Protein AF-B2ZHX6-F1 (afdb_monomer_lite)

Secondary structure (DSSP, 8-state):
------------EEEE---SSHHHHHHHHHHHHHHHHTT-EEEEPPPHHHH--

Foldseek 3Di:
DDDPPPPPDDAAEEEQEFDLDPVGLVVSVVVQVVSVVVRHHYHYDDDPSNVVD

Organism: Linum usitatissimum (NCBI:txid4006)

InterPro domains:
  IPR058980 Glycosyltransferase, N-terminal domain [PF26168] (15-48)

Structure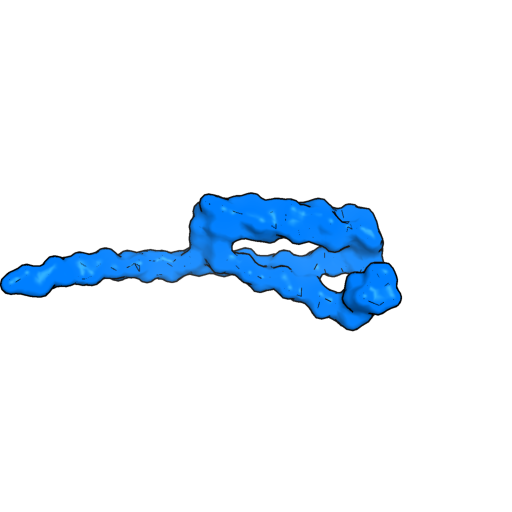 (mmCIF, N/CA/C/O backbone):
data_AF-B2ZHX6-F1
#
_entry.id   AF-B2ZHX6-F1
#
loop_
_atom_site.group_PDB
_atom_site.id
_atom_site.type_symbol
_atom_site.label_atom_id
_atom_site.label_alt_id
_atom_site.label_comp_id
_atom_site.label_asym_id
_atom_site.label_entity_id
_atom_site.label_seq_id
_atom_site.pdbx_PDB_ins_code
_atom_site.Cartn_x
_atom_site.Cartn_y
_atom_site.Cartn_z
_atom_site.occupancy
_atom_site.B_iso_or_equiv
_atom_site.auth_seq_id
_atom_site.auth_comp_id
_atom_site.auth_asym_id
_atom_site.auth_atom_id
_atom_site.pdbx_PDB_model_num
ATOM 1 N N . MET A 1 1 ? -21.439 -7.543 38.925 1.00 50.12 1 MET A N 1
ATOM 2 C CA . MET A 1 1 ? -22.035 -6.935 37.714 1.00 50.12 1 MET A CA 1
ATOM 3 C C . MET A 1 1 ? -20.932 -6.844 36.674 1.00 50.12 1 MET A C 1
ATOM 5 O O . MET A 1 1 ? -20.028 -6.038 36.837 1.00 50.12 1 MET A O 1
ATOM 9 N N . GLY A 1 2 ? -20.917 -7.775 35.716 1.00 46.56 2 GLY A N 1
ATOM 10 C CA . GLY A 1 2 ? -19.885 -7.841 34.681 1.00 46.56 2 GLY A CA 1
ATOM 11 C C . GLY A 1 2 ? -20.006 -6.647 33.741 1.00 46.56 2 GLY A C 1
ATOM 12 O O . GLY A 1 2 ? -21.086 -6.386 33.218 1.00 46.56 2 GLY A O 1
ATOM 13 N N . SER A 1 3 ? -18.910 -5.908 33.590 1.00 60.25 3 SER A N 1
ATOM 14 C CA . SER A 1 3 ? -18.764 -4.824 32.621 1.00 60.25 3 SER A CA 1
ATOM 15 C C . SER A 1 3 ? -19.177 -5.312 31.230 1.00 60.25 3 SER A C 1
ATOM 17 O O . SER A 1 3 ? -18.685 -6.342 30.764 1.00 60.25 3 SER A O 1
ATOM 19 N N . MET A 1 4 ? -20.115 -4.603 30.598 1.00 54.59 4 MET A N 1
ATOM 20 C CA . MET A 1 4 ? -20.548 -4.867 29.230 1.00 54.59 4 MET A CA 1
ATOM 21 C C . MET A 1 4 ? -19.335 -4.754 28.307 1.00 54.59 4 MET A C 1
ATOM 23 O O . MET A 1 4 ? -18.759 -3.677 28.159 1.00 54.59 4 MET A O 1
ATOM 27 N N . GLY A 1 5 ? -18.938 -5.874 27.700 1.00 53.94 5 GLY A N 1
ATOM 28 C CA . GLY A 1 5 ? -17.935 -5.872 26.645 1.00 53.94 5 GLY A CA 1
ATOM 29 C C . GLY A 1 5 ? -18.378 -4.900 25.560 1.00 53.94 5 GLY A C 1
ATOM 30 O O . GLY A 1 5 ? -19.487 -5.013 25.0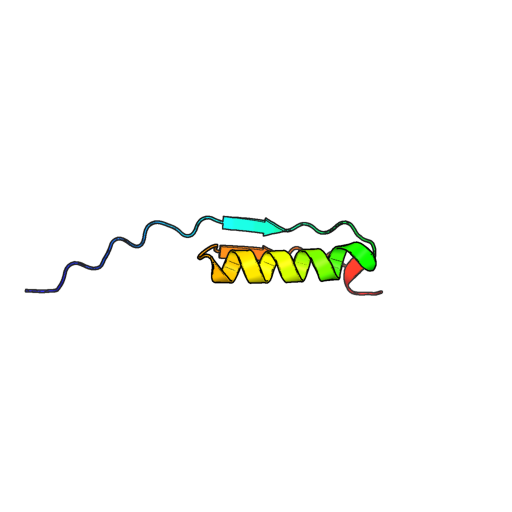37 1.00 53.94 5 GLY A O 1
ATOM 31 N N . HIS A 1 6 ? -17.534 -3.915 25.256 1.00 56.03 6 HIS A N 1
ATOM 32 C CA . HIS A 1 6 ? -17.710 -3.085 24.077 1.00 56.03 6 HIS A CA 1
ATOM 33 C C . HIS A 1 6 ? -17.946 -4.023 22.889 1.00 56.03 6 HIS A C 1
ATOM 35 O O . HIS A 1 6 ? -17.096 -4.856 22.584 1.00 56.03 6 HIS A O 1
ATOM 41 N N . SER A 1 7 ? -19.104 -3.911 22.236 1.00 59.94 7 SER A N 1
ATOM 42 C CA . SER A 1 7 ? -19.320 -4.503 20.920 1.00 59.94 7 SER A CA 1
ATOM 43 C C . SER A 1 7 ? -18.292 -3.864 19.991 1.00 59.94 7 SER A C 1
ATOM 45 O O . SER A 1 7 ? -18.532 -2.770 19.474 1.00 59.94 7 SER A O 1
ATOM 47 N N . GLU A 1 8 ? -17.123 -4.488 19.834 1.00 67.69 8 GLU A N 1
ATOM 48 C CA . GLU A 1 8 ? -16.114 -4.050 18.879 1.00 67.69 8 GLU A CA 1
ATOM 49 C C . GLU A 1 8 ? -16.769 -4.076 17.501 1.00 67.69 8 GLU A C 1
ATOM 51 O O . GLU A 1 8 ? -17.037 -5.133 16.930 1.00 67.69 8 GLU A O 1
ATOM 56 N N . LYS A 1 9 ? -17.111 -2.891 16.988 1.00 74.81 9 LYS A N 1
ATOM 57 C CA . LYS A 1 9 ? -17.591 -2.765 15.616 1.00 74.81 9 LYS A CA 1
ATOM 58 C C . LYS A 1 9 ? -16.511 -3.364 14.713 1.00 74.81 9 LYS A C 1
ATOM 60 O O . LYS A 1 9 ? -15.331 -3.069 14.932 1.00 74.81 9 LYS A O 1
ATOM 65 N N . PRO A 1 10 ? -16.878 -4.197 13.728 1.00 84.31 10 PRO A N 1
ATOM 66 C CA . PRO A 1 10 ? -15.893 -4.865 12.903 1.00 84.31 10 PRO A CA 1
ATOM 67 C C . PRO A 1 10 ? -14.946 -3.854 12.248 1.00 84.31 10 PRO A C 1
ATOM 69 O O . PRO A 1 10 ? -15.370 -2.858 11.659 1.00 84.31 10 PRO A O 1
ATOM 72 N N . LYS A 1 11 ? -13.655 -4.178 12.366 1.00 89.50 11 LYS A N 1
ATOM 73 C CA . LYS A 1 11 ? -12.538 -3.715 11.537 1.00 89.50 11 LYS A CA 1
ATOM 74 C C . LYS A 1 11 ? -12.960 -3.321 10.118 1.00 89.50 11 LYS A C 1
ATOM 76 O O . LYS A 1 11 ? -13.263 -4.268 9.393 1.00 89.50 11 LYS A O 1
ATOM 81 N N . PRO A 1 12 ? -12.947 -2.060 9.642 1.00 93.81 12 PRO A N 1
ATOM 82 C CA . PRO A 1 12 ? -12.994 -1.830 8.201 1.00 93.81 12 PRO A CA 1
ATOM 83 C C . PRO A 1 12 ? -11.839 -2.603 7.551 1.00 93.81 12 PRO A C 1
ATOM 85 O O . PRO A 1 12 ? -10.694 -2.492 8.000 1.00 93.81 12 PRO A O 1
ATOM 88 N N . HIS A 1 13 ? -12.133 -3.439 6.555 1.00 95.50 13 HIS A N 1
ATOM 89 C CA . HIS A 1 13 ? -11.141 -4.324 5.939 1.00 95.50 13 HIS A CA 1
ATOM 90 C C . HIS A 1 13 ? -10.720 -3.784 4.576 1.00 95.50 13 HIS A C 1
ATOM 92 O O . HIS A 1 13 ? -11.555 -3.573 3.701 1.00 95.50 13 HIS A O 1
ATOM 98 N N . ALA A 1 14 ? -9.420 -3.558 4.401 1.00 95.75 14 ALA A N 1
ATOM 99 C CA . ALA A 1 14 ? -8.825 -3.191 3.124 1.00 95.75 14 ALA A CA 1
ATOM 100 C C . ALA A 1 14 ? -8.005 -4.355 2.552 1.00 95.75 14 ALA A C 1
ATOM 102 O O . ALA A 1 14 ? -7.191 -4.959 3.254 1.00 95.75 14 ALA A O 1
ATOM 103 N N . VAL A 1 15 ? -8.176 -4.628 1.258 1.00 95.38 15 VAL A N 1
ATOM 104 C CA . VAL A 1 15 ? -7.341 -5.570 0.503 1.00 95.38 15 VAL A CA 1
ATOM 105 C C . VAL A 1 15 ? -6.457 -4.774 -0.454 1.00 95.38 15 VAL A C 1
ATOM 107 O O . VAL A 1 15 ? -6.955 -4.059 -1.321 1.00 95.38 15 VAL A O 1
ATOM 110 N N . CYS A 1 16 ? -5.141 -4.871 -0.284 1.00 93.81 16 CYS A N 1
ATOM 111 C CA . CYS A 1 16 ? -4.155 -4.185 -1.112 1.00 93.81 16 CYS A CA 1
ATOM 112 C C . CYS A 1 16 ? -3.568 -5.160 -2.136 1.00 93.81 16 CYS A C 1
ATOM 114 O O . CYS A 1 16 ? -2.891 -6.116 -1.757 1.00 93.81 16 CYS A O 1
ATOM 116 N N . ILE A 1 17 ? -3.799 -4.893 -3.423 1.00 91.19 17 ILE A N 1
ATOM 117 C CA . ILE A 1 17 ? -3.294 -5.696 -4.544 1.00 91.19 17 ILE A CA 1
ATOM 118 C C . ILE A 1 17 ? -2.327 -4.817 -5.356 1.00 91.19 17 ILE A C 1
ATOM 120 O O . ILE A 1 17 ? -2.774 -4.046 -6.207 1.00 91.19 17 ILE A O 1
ATOM 124 N N . PRO A 1 18 ? -1.014 -4.845 -5.064 1.00 87.75 18 PRO A N 1
ATOM 125 C CA . PRO A 1 18 ? -0.034 -4.047 -5.793 1.00 87.75 18 PRO A CA 1
ATOM 126 C C . PRO A 1 18 ? 0.110 -4.531 -7.240 1.00 87.75 18 PRO A C 1
ATOM 128 O O . PRO A 1 18 ? 0.149 -5.733 -7.508 1.00 87.75 18 PRO A O 1
ATOM 131 N N . TYR A 1 19 ? 0.282 -3.588 -8.169 1.00 82.94 19 TYR A N 1
ATOM 132 C CA . TYR A 1 19 ? 0.705 -3.917 -9.529 1.00 82.94 19 TYR A CA 1
ATOM 133 C C . TYR A 1 19 ? 2.099 -4.569 -9.505 1.00 82.94 19 TYR A C 1
ATOM 135 O O . TYR A 1 19 ? 2.956 -4.113 -8.735 1.00 82.94 19 TYR A O 1
ATOM 143 N N . PRO A 1 20 ? 2.358 -5.606 -10.325 1.00 72.75 20 PRO A N 1
ATOM 144 C CA . PRO A 1 20 ? 3.598 -6.361 -10.279 1.00 72.75 20 PRO A CA 1
ATOM 145 C C . PRO A 1 20 ? 4.797 -5.645 -10.915 1.00 72.75 20 PRO A C 1
ATOM 147 O O . PRO A 1 20 ? 5.348 -6.049 -11.936 1.00 72.75 20 PRO A O 1
ATOM 150 N N . ALA A 1 21 ? 5.212 -4.539 -10.308 1.00 76.44 21 ALA A N 1
ATOM 151 C CA . ALA A 1 21 ? 6.425 -3.814 -10.649 1.00 76.44 21 ALA A CA 1
ATOM 152 C C . ALA A 1 21 ? 7.078 -3.280 -9.369 1.00 76.44 21 ALA A C 1
ATOM 154 O O . ALA A 1 21 ? 6.385 -2.799 -8.470 1.00 76.44 21 ALA A O 1
ATOM 155 N N . GLN A 1 22 ? 8.415 -3.309 -9.304 1.00 67.44 22 GLN A N 1
ATOM 156 C CA . GLN A 1 22 ? 9.210 -2.961 -8.114 1.00 67.44 22 GLN A CA 1
ATOM 157 C C . GLN A 1 22 ? 8.807 -1.608 -7.489 1.00 67.44 22 GLN A C 1
ATOM 159 O O . GLN A 1 22 ? 8.733 -1.468 -6.267 1.00 67.44 22 GLN A O 1
ATOM 164 N N . GLY A 1 23 ? 8.470 -0.623 -8.329 1.00 82.44 23 GLY A N 1
ATOM 165 C CA . GLY A 1 23 ? 8.050 0.711 -7.898 1.00 82.44 23 GLY A CA 1
ATOM 166 C C . GLY A 1 23 ? 6.675 0.787 -7.223 1.00 82.44 23 GLY A C 1
ATOM 167 O O . GLY A 1 23 ? 6.405 1.783 -6.564 1.00 82.44 23 GLY A O 1
ATOM 168 N N . HIS A 1 24 ? 5.818 -0.233 -7.335 1.00 81.38 24 HIS A N 1
ATOM 169 C CA . HIS A 1 24 ? 4.441 -0.208 -6.815 1.00 81.38 24 HIS A CA 1
ATOM 170 C C . HIS A 1 24 ? 4.277 -0.983 -5.501 1.00 81.38 24 HIS A C 1
ATOM 172 O O . HIS A 1 24 ? 3.422 -0.633 -4.688 1.00 81.38 24 HIS A O 1
ATOM 178 N N . ILE A 1 25 ? 5.131 -1.977 -5.233 1.00 85.62 25 ILE A N 1
ATOM 179 C CA . ILE A 1 25 ? 5.061 -2.798 -4.012 1.00 85.62 25 ILE A CA 1
ATOM 180 C C . ILE A 1 25 ? 5.391 -1.959 -2.770 1.00 85.62 25 ILE A C 1
ATOM 182 O O . ILE A 1 25 ? 4.632 -1.952 -1.801 1.00 85.62 25 ILE A O 1
ATOM 186 N N . THR A 1 26 ? 6.500 -1.212 -2.799 1.00 88.56 26 THR A N 1
ATOM 187 C CA . THR A 1 26 ? 6.965 -0.439 -1.632 1.00 88.56 26 THR A CA 1
ATOM 188 C C . THR A 1 26 ? 5.993 0.683 -1.239 1.00 88.56 26 THR A C 1
ATOM 190 O O . THR A 1 26 ? 5.664 0.786 -0.052 1.00 88.56 26 THR A O 1
ATOM 193 N N . PRO A 1 27 ? 5.481 1.515 -2.171 1.00 91.88 27 PRO A N 1
ATOM 194 C CA . PRO A 1 27 ? 4.441 2.487 -1.843 1.00 91.88 27 PRO A CA 1
ATOM 195 C C . PRO A 1 27 ? 3.158 1.825 -1.338 1.00 91.88 27 PRO A C 1
ATOM 197 O O . PRO A 1 27 ? 2.582 2.300 -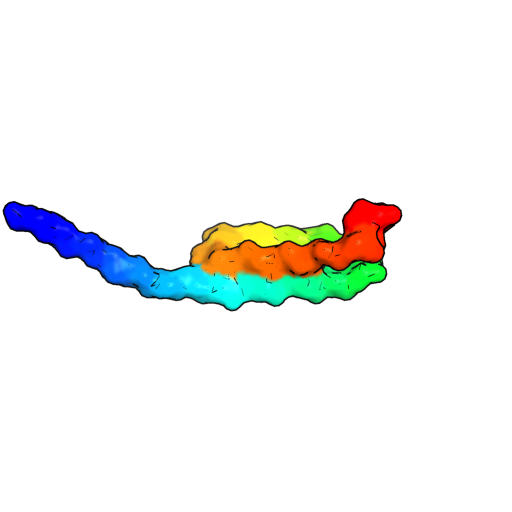0.358 1.00 91.88 27 PRO A O 1
ATOM 200 N N . MET A 1 28 ? 2.746 0.700 -1.936 1.00 93.56 28 MET A N 1
ATOM 201 C CA . MET A 1 28 ? 1.541 -0.006 -1.504 1.00 93.56 28 MET A CA 1
ATOM 202 C C . MET A 1 28 ? 1.684 -0.561 -0.083 1.00 93.56 28 MET A C 1
ATOM 204 O O . MET A 1 28 ? 0.762 -0.454 0.723 1.00 93.56 28 MET A O 1
ATOM 208 N N . LEU A 1 29 ? 2.862 -1.080 0.271 1.00 91.88 29 LEU A N 1
ATOM 209 C CA . LEU A 1 29 ? 3.152 -1.563 1.619 1.00 91.88 29 LEU A CA 1
ATOM 210 C C . LEU A 1 29 ? 3.147 -0.422 2.648 1.00 91.88 29 LEU A C 1
ATOM 212 O O . LEU A 1 29 ? 2.639 -0.587 3.758 1.00 91.88 29 LEU A O 1
ATOM 216 N N . LYS A 1 30 ? 3.683 0.753 2.291 1.00 94.06 30 LYS A N 1
ATOM 217 C CA . LYS A 1 30 ? 3.619 1.950 3.148 1.00 94.06 30 LYS A CA 1
ATOM 218 C C . LYS A 1 30 ? 2.170 2.389 3.380 1.00 94.06 30 LYS A C 1
ATOM 220 O O . LYS A 1 30 ? 1.803 2.654 4.523 1.00 94.06 30 LYS A O 1
ATOM 225 N N . LEU A 1 31 ? 1.339 2.403 2.337 1.00 94.88 31 LEU A N 1
ATOM 226 C CA . LEU A 1 31 ? -0.085 2.724 2.463 1.00 94.88 31 LEU A CA 1
ATOM 227 C C . LEU A 1 31 ? -0.830 1.688 3.321 1.00 94.88 31 LEU A C 1
ATOM 229 O O . LEU A 1 31 ? -1.578 2.072 4.216 1.00 94.88 31 LEU A O 1
ATOM 233 N N . ALA A 1 32 ? -0.568 0.393 3.133 1.00 95.12 32 ALA A N 1
ATOM 234 C CA . ALA A 1 32 ? -1.138 -0.672 3.961 1.00 95.12 32 ALA A CA 1
ATOM 235 C C . ALA A 1 32 ? -0.818 -0.482 5.457 1.00 95.12 32 ALA A C 1
ATOM 237 O O . ALA A 1 32 ? -1.709 -0.587 6.302 1.00 95.12 32 ALA A O 1
ATOM 238 N N . LYS A 1 33 ? 0.428 -0.117 5.794 1.00 95.00 33 LYS A N 1
ATOM 239 C CA . LYS A 1 33 ? 0.833 0.202 7.176 1.00 95.00 33 LYS A CA 1
ATOM 240 C C . LYS A 1 33 ? 0.088 1.416 7.737 1.00 95.00 33 LYS A C 1
ATOM 242 O O . LYS A 1 33 ? -0.341 1.384 8.889 1.00 95.00 33 LYS A O 1
ATOM 247 N N . LEU A 1 34 ? -0.093 2.466 6.933 1.00 97.00 34 LEU A N 1
ATOM 248 C CA . LEU A 1 34 ? -0.857 3.650 7.338 1.00 97.00 34 LEU A CA 1
ATOM 249 C C . LEU A 1 34 ? -2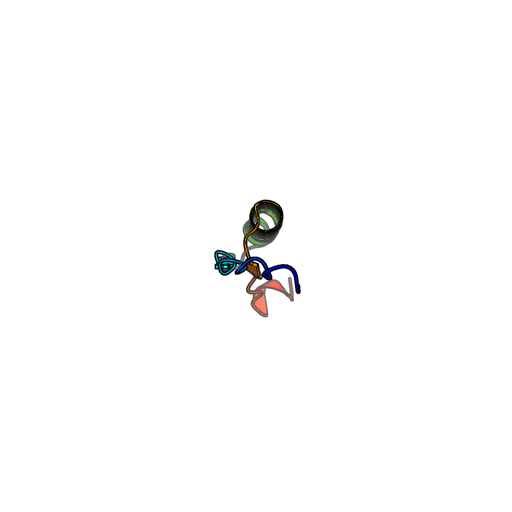.327 3.308 7.603 1.00 97.00 34 LEU A C 1
ATOM 251 O O . LEU A 1 34 ? -2.866 3.721 8.627 1.00 97.00 34 LEU A O 1
ATOM 255 N N . LEU A 1 35 ? -2.960 2.521 6.730 1.00 95.38 35 LEU A N 1
ATOM 256 C CA . LEU A 1 35 ? -4.340 2.062 6.913 1.00 95.38 35 LEU A CA 1
ATOM 257 C C . LEU A 1 35 ? -4.484 1.236 8.194 1.00 95.38 35 LEU A C 1
ATOM 259 O O . LEU A 1 35 ? -5.391 1.486 8.990 1.00 95.38 35 LEU A O 1
ATOM 26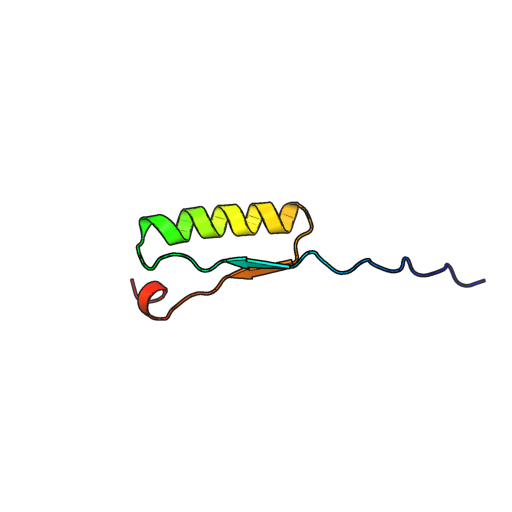3 N N . HIS A 1 36 ? -3.547 0.321 8.443 1.00 94.62 36 HIS A N 1
ATOM 264 C CA . HIS A 1 36 ? -3.536 -0.472 9.667 1.00 94.62 36 HIS A CA 1
ATOM 265 C C . HIS A 1 36 ? -3.436 0.404 10.926 1.00 94.62 36 HIS A C 1
ATOM 267 O O . HIS A 1 36 ? -4.221 0.243 11.860 1.00 94.62 36 HIS A O 1
ATOM 273 N N . HIS A 1 37 ? -2.550 1.405 10.917 1.00 95.56 37 HIS A N 1
ATOM 274 C CA . HIS A 1 37 ? -2.421 2.370 12.013 1.00 95.56 37 HIS A CA 1
ATOM 275 C C . HIS A 1 37 ? -3.685 3.231 12.211 1.00 95.56 37 HIS A C 1
ATOM 277 O O . HIS A 1 37 ? -3.924 3.756 13.296 1.00 95.56 37 HIS A O 1
ATOM 283 N N . ARG A 1 38 ? -4.523 3.388 11.180 1.00 94.50 38 ARG A N 1
ATOM 284 C CA . ARG A 1 38 ? -5.817 4.089 11.257 1.00 94.50 38 ARG A CA 1
ATOM 285 C C . ARG A 1 38 ? -6.981 3.183 11.673 1.00 94.50 38 ARG A C 1
ATOM 287 O O . ARG A 1 38 ? -8.123 3.631 11.651 1.00 94.50 38 ARG A O 1
ATOM 294 N N . GLY A 1 39 ? -6.706 1.942 12.073 1.00 92.62 39 GLY A N 1
ATOM 295 C CA . GLY A 1 39 ? -7.710 1.015 12.593 1.00 92.62 39 GLY A CA 1
ATOM 296 C C . GLY A 1 39 ? -8.307 0.073 11.550 1.00 92.62 39 GLY A C 1
ATOM 297 O O . GLY A 1 39 ? -9.267 -0.624 11.867 1.00 92.62 39 GLY A O 1
ATOM 298 N N . PHE A 1 40 ? -7.744 0.005 10.339 1.00 96.06 40 PHE A N 1
ATOM 299 C CA . PHE A 1 40 ? -8.154 -0.994 9.355 1.00 96.06 40 PHE A CA 1
ATOM 300 C C . PHE A 1 40 ? -7.543 -2.363 9.668 1.00 96.06 40 PHE A C 1
ATOM 302 O O . PHE A 1 40 ? -6.375 -2.492 10.056 1.00 96.06 40 PHE A O 1
ATOM 309 N N . HIS A 1 41 ? -8.323 -3.411 9.422 1.00 94.62 41 HIS A N 1
ATOM 310 C CA . HIS A 1 41 ? -7.743 -4.712 9.120 1.00 94.62 41 HIS A CA 1
ATOM 311 C C . HIS A 1 41 ? -7.233 -4.654 7.676 1.00 94.62 41 HIS A C 1
ATOM 313 O O . HIS A 1 41 ? -7.927 -4.126 6.809 1.00 94.62 41 HIS A O 1
ATOM 319 N N . VAL A 1 42 ? -6.016 -5.121 7.404 1.00 96.12 42 VAL A N 1
ATOM 320 C CA . VAL A 1 42 ? -5.413 -5.001 6.070 1.00 96.12 42 VAL A CA 1
ATOM 321 C C . VAL A 1 42 ? -4.868 -6.349 5.628 1.00 96.12 42 VAL A C 1
ATOM 323 O O . VAL A 1 42 ? -4.071 -6.956 6.340 1.00 96.12 42 VAL A O 1
ATOM 326 N N . THR A 1 43 ? -5.262 -6.784 4.434 1.00 95.31 43 THR A N 1
ATOM 327 C CA . THR A 1 43 ? -4.669 -7.934 3.744 1.00 95.31 43 THR A CA 1
ATOM 328 C C . THR A 1 43 ? -3.858 -7.425 2.568 1.00 95.31 43 THR A C 1
ATOM 330 O O . THR A 1 43 ? -4.385 -6.750 1.687 1.00 95.31 43 THR A O 1
ATOM 333 N N . PHE A 1 44 ? -2.570 -7.744 2.545 1.00 92.56 44 PHE A N 1
ATOM 334 C CA . PHE A 1 44 ? -1.685 -7.403 1.441 1.00 92.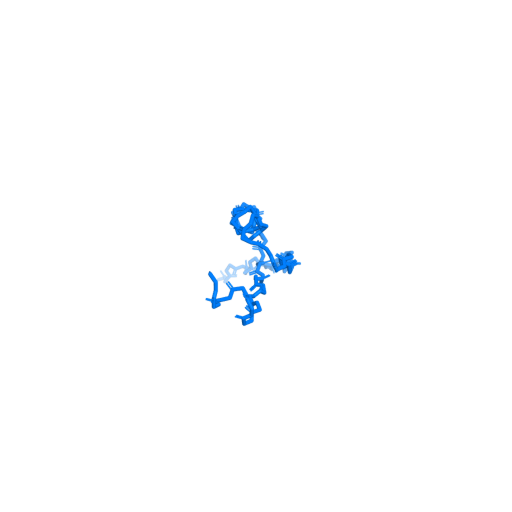56 44 PHE A CA 1
ATOM 335 C C . PHE A 1 44 ? -1.454 -8.646 0.585 1.00 92.56 44 PHE A C 1
ATOM 337 O O . PHE A 1 44 ? -0.967 -9.658 1.088 1.00 92.56 44 PHE A O 1
ATOM 344 N N . VAL A 1 45 ? -1.811 -8.581 -0.695 1.00 90.19 45 VAL A N 1
ATOM 345 C CA . VAL A 1 45 ? -1.643 -9.699 -1.626 1.00 90.19 45 VAL A CA 1
ATOM 346 C C . VAL A 1 45 ? -0.261 -9.609 -2.259 1.00 90.19 45 VAL A C 1
ATOM 348 O O . VAL A 1 45 ? 0.045 -8.650 -2.963 1.00 90.19 45 VAL A O 1
ATOM 351 N N . ASN A 1 46 ? 0.574 -10.617 -2.020 1.00 80.75 46 ASN A N 1
ATOM 352 C CA . ASN A 1 46 ? 1.848 -10.763 -2.711 1.00 80.75 46 ASN A CA 1
ATOM 353 C C . ASN A 1 46 ? 1.719 -11.857 -3.776 1.00 80.75 46 ASN A C 1
ATOM 355 O O . ASN A 1 46 ? 1.405 -12.996 -3.444 1.00 80.75 46 ASN A O 1
ATOM 359 N N . THR A 1 47 ? 1.931 -11.521 -5.046 1.00 77.69 47 THR A N 1
ATOM 360 C CA . THR A 1 47 ? 1.975 -12.513 -6.130 1.00 77.69 47 THR A CA 1
ATOM 361 C C . THR A 1 47 ? 3.368 -13.145 -6.197 1.00 77.69 47 THR A C 1
ATOM 363 O O . THR A 1 47 ? 4.356 -12.506 -5.838 1.00 77.69 47 THR A O 1
ATOM 366 N N . GLU A 1 48 ? 3.494 -14.383 -6.680 1.00 67.62 48 GLU A N 1
ATOM 367 C CA . GLU A 1 48 ? 4.806 -15.056 -6.796 1.00 67.62 48 GLU A CA 1
ATOM 368 C C . GLU A 1 48 ? 5.785 -14.287 -7.702 1.00 67.62 48 GLU A C 1
ATOM 370 O O . GLU A 1 48 ? 6.978 -14.209 -7.417 1.00 67.62 48 GLU A O 1
ATOM 375 N N . TYR A 1 49 ? 5.270 -13.610 -8.734 1.00 63.78 49 TYR A N 1
ATOM 376 C CA . TYR A 1 49 ? 6.047 -12.700 -9.582 1.00 63.78 49 TYR A CA 1
ATOM 377 C C . TYR A 1 49 ? 6.636 -11.502 -8.807 1.00 63.78 49 TYR A C 1
ATOM 379 O O . TYR A 1 49 ? 7.701 -11.005 -9.163 1.00 63.78 49 TYR A O 1
ATOM 387 N N . ASN A 1 50 ? 5.965 -11.053 -7.740 1.00 58.03 50 ASN A N 1
ATOM 388 C CA . ASN A 1 50 ? 6.426 -9.976 -6.857 1.00 58.03 50 ASN A CA 1
ATOM 389 C C . ASN A 1 50 ? 7.361 -10.457 -5.746 1.00 58.03 50 ASN A C 1
ATOM 391 O O . ASN A 1 50 ? 8.095 -9.650 -5.187 1.00 58.03 50 ASN A O 1
ATOM 395 N N . HIS A 1 51 ? 7.314 -11.745 -5.402 1.00 61.47 51 HIS A N 1
ATOM 396 C CA . HIS A 1 51 ? 8.181 -12.335 -4.386 1.00 61.47 51 HIS A CA 1
ATOM 397 C C . HIS A 1 51 ? 9.566 -12.708 -4.935 1.00 61.47 51 HIS A C 1
ATOM 399 O O . HIS A 1 51 ? 10.548 -12.637 -4.205 1.00 61.47 51 HIS A O 1
ATOM 405 N N . ASN A 1 52 ? 9.642 -13.071 -6.221 1.00 59.81 52 ASN A N 1
ATOM 406 C CA . ASN A 1 52 ? 10.858 -13.569 -6.875 1.00 59.81 52 ASN A CA 1
ATOM 407 C C . ASN A 1 52 ? 11.684 -12.484 -7.603 1.00 59.81 52 ASN A C 1
ATOM 409 O O . ASN A 1 52 ? 12.527 -12.829 -8.435 1.00 59.81 52 ASN A O 1
ATOM 413 N N . ARG A 1 53 ? 11.445 -11.190 -7.347 1.00 54.66 53 ARG A N 1
ATOM 414 C CA . ARG A 1 53 ? 12.180 -10.066 -7.962 1.00 54.66 53 ARG A CA 1
ATOM 415 C C . ARG A 1 53 ? 12.701 -9.073 -6.936 1.00 54.66 53 ARG A C 1
ATOM 417 O O . ARG A 1 53 ? 12.002 -8.846 -5.926 1.00 54.66 53 ARG A O 1
#

pLDDT: mean 81.19, std 15.52, range [46.56, 97.0]

Radius of gyration: 15.94 Å; chains: 1; bounding box: 34×19×48 Å

Sequence (53 aa):
MGSMGHSEKPKPHAVCIPYPAQGHITPMLKLAKLLHHRGFHVTFVNTEYNHNR